Protein AF-A0A382GVE4-F1 (afdb_monomer_lite)

Organism: NCBI:txid408172

Radius of gyration: 12.67 Å; chains: 1; bounding box: 29×24×33 Å

InterPro domains:
  IPR001308 Electron transfer flavoprotein alpha subunit/FixB [PTHR43153] (1-81)
  IPR014729 Rossmann-like alpha/beta/alpha sandwich fold [G3DSA:3.40.50.620] (1-81)
  IPR014730 Electron transfer flavoprotein, alpha/beta-subunit, N-terminal [PF01012] (2-81)

Sequence (81 aa):
MLVAGNSCQSVADECSAVEGVEKVLLADDVAYENQLSESIVNLIKSVCSDYTHILAPATTFGKNVLPRLSALLDVQQISEI

pLDDT: mean 86.35, std 4.15, range [64.88, 91.06]

Foldseek 3Di:
DEDAAAPCVVVQVVVVPDPPDPDYHYHHDNVCHVVDLVVVLVVCVVVCVVPPDDDDPLDPSCVSNQVVNCVVVVHDDDHDD

Secondary structure (DSSP, 8-state):
-EEEESS-HHHHHHHHTSTT----EEEE-GGGTT--HHHHHHHHHHHGGG-S-----SSHHHHHHHHHHHHHTT-PPPP--

Structure (mmCIF, N/CA/C/O backbone):
data_AF-A0A382GVE4-F1
#
_entry.id   AF-A0A382GVE4-F1
#
loop_
_atom_site.group_PDB
_atom_site.id
_atom_site.type_symbol
_atom_site.label_atom_id
_atom_site.label_alt_id
_atom_site.label_comp_id
_atom_site.label_asym_id
_atom_site.label_entity_id
_atom_site.label_seq_id
_atom_site.pdbx_PDB_ins_code
_atom_site.Cartn_x
_atom_site.Cartn_y
_atom_site.Cartn_z
_atom_site.occupancy
_atom_site.B_iso_or_equiv
_atom_site.auth_seq_id
_atom_site.auth_comp_id
_atom_site.auth_asym_id
_atom_site.auth_atom_id
_atom_site.pdbx_PDB_model_num
ATOM 1 N N . MET A 1 1 ? -8.725 -7.995 3.574 1.00 85.62 1 MET A N 1
ATOM 2 C CA . MET A 1 1 ? -8.112 -6.825 4.239 1.00 85.62 1 MET A CA 1
ATOM 3 C C . MET A 1 1 ? -6.682 -7.168 4.636 1.00 85.62 1 MET A C 1
ATOM 5 O O . MET A 1 1 ? -6.471 -8.286 5.085 1.00 85.62 1 MET A O 1
ATOM 9 N N . LEU A 1 2 ? -5.715 -6.266 4.438 1.00 87.69 2 LEU A N 1
ATOM 10 C CA . LEU A 1 2 ? -4.308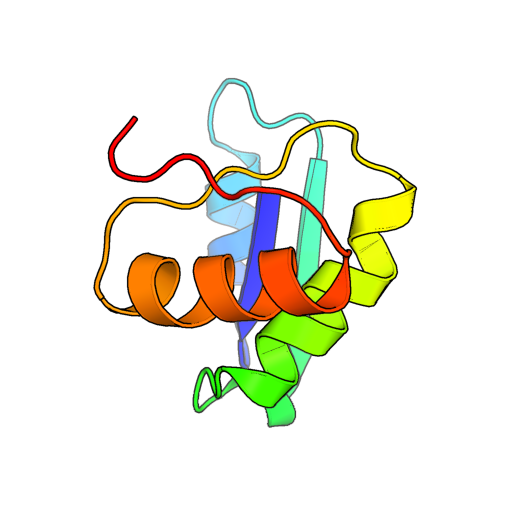 -6.463 4.822 1.00 87.69 2 LEU A CA 1
ATOM 11 C C . LEU A 1 2 ? -3.949 -5.505 5.962 1.00 87.69 2 LEU A C 1
ATOM 13 O O . LEU A 1 2 ? -4.163 -4.302 5.833 1.00 87.69 2 LEU A O 1
ATOM 17 N N . VAL A 1 3 ? -3.389 -6.042 7.041 1.00 90.06 3 VAL A N 1
ATOM 18 C CA . VAL A 1 3 ? -2.834 -5.303 8.177 1.00 90.06 3 VAL A CA 1
ATOM 19 C C . VAL A 1 3 ? -1.335 -5.571 8.194 1.00 90.06 3 VAL A C 1
ATOM 21 O O . VAL A 1 3 ? -0.926 -6.722 8.298 1.00 90.06 3 VAL A O 1
ATOM 24 N N . ALA A 1 4 ? -0.523 -4.527 8.045 1.00 89.00 4 ALA A N 1
ATOM 25 C CA . ALA A 1 4 ? 0.933 -4.629 8.031 1.00 89.00 4 ALA A CA 1
ATOM 26 C C . ALA A 1 4 ? 1.537 -3.623 9.014 1.00 89.00 4 ALA A C 1
ATOM 28 O O . ALA A 1 4 ? 1.188 -2.441 8.981 1.00 89.00 4 ALA A O 1
ATOM 29 N N . GLY A 1 5 ? 2.433 -4.084 9.880 1.00 87.50 5 GLY A N 1
ATOM 30 C CA . GLY A 1 5 ? 3.049 -3.267 10.922 1.00 87.50 5 GLY A CA 1
ATOM 31 C C . GLY A 1 5 ? 3.873 -4.108 11.892 1.00 87.50 5 GLY A C 1
ATOM 32 O O . GLY A 1 5 ? 4.088 -5.291 11.655 1.00 87.50 5 GLY A O 1
ATOM 33 N N . ASN A 1 6 ? 4.309 -3.499 12.991 1.00 88.12 6 ASN A N 1
ATOM 34 C CA . ASN A 1 6 ? 4.942 -4.199 14.108 1.00 88.12 6 ASN A CA 1
ATOM 35 C C . ASN A 1 6 ? 3.944 -4.278 15.270 1.00 88.12 6 ASN A C 1
ATOM 37 O O . ASN A 1 6 ? 3.354 -3.256 15.627 1.00 88.12 6 ASN A O 1
ATOM 41 N N . SER A 1 7 ? 3.760 -5.464 15.854 1.00 87.56 7 SER A N 1
ATOM 42 C CA . SER A 1 7 ? 2.855 -5.699 16.988 1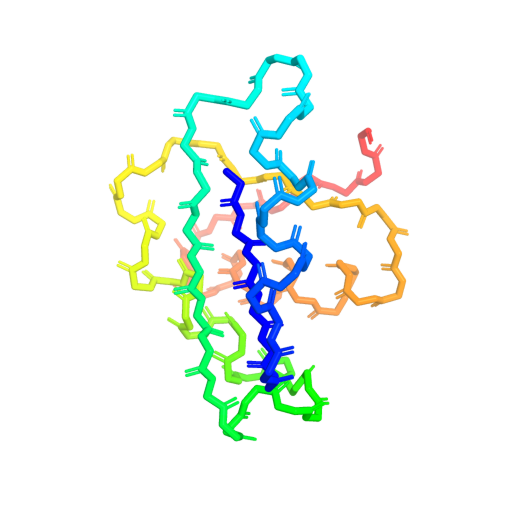.00 87.56 7 SER A CA 1
ATOM 43 C C . SER A 1 7 ? 1.417 -5.246 16.696 1.00 87.56 7 SER A C 1
ATOM 45 O O . SER A 1 7 ? 0.771 -4.582 17.507 1.00 87.56 7 SER A O 1
ATOM 47 N N . CYS A 1 8 ? 0.913 -5.585 15.506 1.00 87.56 8 CYS A N 1
ATOM 48 C CA . CYS A 1 8 ? -0.377 -5.117 14.984 1.00 87.56 8 CYS A CA 1
ATOM 49 C C . CYS A 1 8 ? -1.498 -6.166 15.072 1.00 87.56 8 CYS A C 1
ATOM 51 O O . CYS A 1 8 ? -2.565 -5.993 14.479 1.00 87.56 8 CYS A O 1
ATOM 53 N N . GLN A 1 9 ? -1.287 -7.222 15.863 1.00 88.69 9 GLN A N 1
ATOM 54 C CA . GLN A 1 9 ? -2.277 -8.270 16.122 1.00 88.69 9 GLN A CA 1
ATOM 55 C C . GLN A 1 9 ? -3.624 -7.711 16.607 1.00 88.69 9 GLN A C 1
ATOM 57 O O . GLN A 1 9 ? -4.661 -8.087 16.070 1.00 88.69 9 GLN A O 1
ATOM 62 N N . SER A 1 10 ? -3.618 -6.762 17.550 1.00 91.06 10 SER A N 1
ATOM 63 C CA . SER A 1 10 ? -4.853 -6.151 18.064 1.00 91.06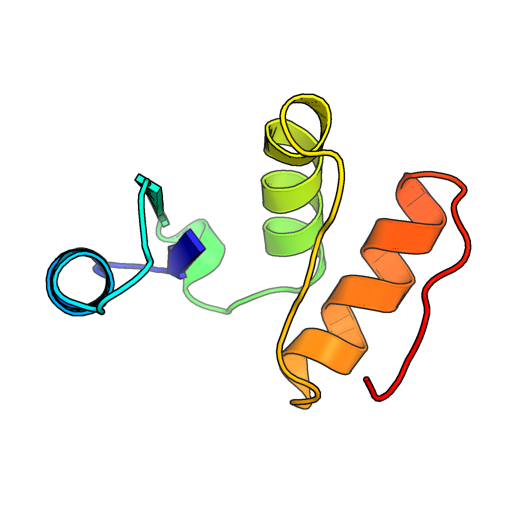 10 SER A CA 1
ATOM 64 C C . SER A 1 10 ? -5.659 -5.451 16.969 1.00 91.06 10 SER A C 1
ATOM 66 O O . SER A 1 10 ? -6.882 -5.540 16.945 1.00 91.06 10 SER A O 1
ATOM 68 N N . VAL A 1 11 ? -4.972 -4.805 16.023 1.00 89.88 11 VAL A N 1
ATOM 69 C CA . VAL A 1 11 ? -5.605 -4.151 14.875 1.00 89.88 11 VAL A CA 1
ATOM 70 C C . VAL A 1 11 ? -6.227 -5.196 13.957 1.00 89.88 11 VAL A C 1
ATOM 72 O O . VAL A 1 11 ? -7.355 -5.013 13.514 1.00 89.88 11 VAL A O 1
ATOM 75 N N . ALA A 1 12 ? -5.536 -6.306 13.682 1.00 90.12 12 ALA A N 1
ATOM 76 C CA . ALA A 1 12 ? -6.101 -7.389 12.879 1.00 90.12 12 ALA A CA 1
ATOM 77 C C . ALA A 1 12 ? -7.352 -8.006 13.517 1.00 90.12 12 ALA A C 1
ATOM 79 O O . ALA A 1 12 ? -8.315 -8.277 12.796 1.00 90.12 12 ALA A O 1
ATOM 80 N N . ASP A 1 13 ? -7.367 -8.159 14.841 1.00 90.12 13 ASP A N 1
ATOM 81 C CA . ASP A 1 13 ? -8.529 -8.663 15.571 1.00 90.12 13 ASP A CA 1
ATOM 82 C C . ASP A 1 13 ? -9.722 -7.699 15.441 1.00 90.12 13 ASP A C 1
ATOM 84 O O . ASP A 1 13 ? -10.814 -8.126 15.064 1.00 90.12 13 ASP A O 1
ATOM 88 N N . GLU A 1 14 ? -9.518 -6.389 15.632 1.00 90.56 14 GLU A N 1
ATOM 89 C CA . GLU A 1 14 ? -10.567 -5.377 15.412 1.00 90.56 14 GLU A CA 1
ATOM 90 C C . GLU A 1 14 ? -11.063 -5.367 13.960 1.00 90.56 14 GLU A C 1
ATOM 92 O O . GLU A 1 14 ? -12.262 -5.288 13.699 1.00 90.56 14 GLU A O 1
ATOM 97 N N . CYS A 1 15 ? -10.150 -5.511 13.002 1.00 88.62 15 CYS A N 1
ATOM 98 C CA . CYS A 1 15 ? -10.473 -5.549 11.579 1.00 88.62 15 CYS A CA 1
ATOM 99 C C . CYS A 1 15 ? -11.272 -6.799 11.191 1.00 88.62 15 CYS A C 1
ATOM 101 O O . CYS A 1 15 ? -12.089 -6.745 10.274 1.00 88.62 15 CYS A O 1
ATOM 103 N N . SER A 1 16 ? -11.059 -7.917 11.888 1.00 89.38 16 SER A N 1
ATOM 104 C CA . SER A 1 16 ? -11.827 -9.149 11.685 1.00 89.38 16 SER A CA 1
ATOM 105 C C . SER A 1 16 ? -13.271 -9.038 12.183 1.00 89.38 16 SER A C 1
ATOM 107 O O . SER A 1 16 ? -14.141 -9.754 11.696 1.00 89.38 16 SER A O 1
ATOM 109 N N . ALA A 1 17 ? -13.537 -8.114 13.112 1.00 90.06 17 ALA A N 1
ATOM 110 C CA . ALA A 1 17 ? -14.873 -7.837 13.630 1.00 90.06 17 ALA A CA 1
ATOM 111 C C . ALA A 1 17 ? -15.688 -6.880 12.737 1.00 90.06 17 ALA A C 1
ATOM 113 O O . ALA A 1 17 ? -16.867 -6.650 13.006 1.00 90.06 17 ALA A O 1
ATOM 114 N N . VAL A 1 18 ? -15.085 -6.315 11.684 1.00 91.00 18 VAL A N 1
ATOM 115 C CA . VAL A 1 18 ? -15.765 -5.405 10.753 1.00 91.00 18 VAL A CA 1
ATOM 116 C C . VAL A 1 18 ? -16.686 -6.191 9.819 1.00 91.00 18 VAL A C 1
ATOM 118 O O . VAL A 1 18 ? -16.261 -7.117 9.125 1.00 91.00 18 VAL A O 1
ATOM 121 N N . GLU A 1 19 ? -17.953 -5.779 9.748 1.00 87.50 19 GLU A N 1
ATOM 122 C CA . GLU A 1 19 ? -18.932 -6.375 8.838 1.00 87.50 19 GLU A CA 1
ATOM 123 C C . GLU A 1 19 ? -18.480 -6.254 7.372 1.00 87.50 19 GLU A C 1
ATOM 125 O O . GLU A 1 19 ? -18.166 -5.169 6.881 1.00 87.50 19 GLU A O 1
ATOM 130 N N . GLY A 1 20 ? -18.447 -7.387 6.664 1.00 86.06 20 GLY A N 1
ATOM 131 C CA . GLY A 1 20 ? -18.015 -7.471 5.264 1.00 86.06 20 GLY A CA 1
ATOM 132 C C . GLY A 1 20 ? -16.548 -7.864 5.056 1.00 86.06 20 GLY A C 1
ATOM 133 O O . GLY A 1 20 ? -16.133 -8.064 3.914 1.00 86.06 20 GLY A O 1
ATOM 134 N N . VAL A 1 21 ? -15.755 -8.030 6.120 1.00 88.31 21 VAL A N 1
ATOM 135 C CA . VAL A 1 21 ? -14.387 -8.556 6.013 1.00 88.31 21 VAL A CA 1
ATOM 136 C C . VAL A 1 21 ? -14.400 -10.084 6.079 1.00 88.31 21 VAL A C 1
ATOM 138 O O . VAL A 1 21 ? -14.519 -10.673 7.145 1.00 88.31 21 VAL A O 1
ATOM 141 N N . GLU A 1 22 ? -14.223 -10.750 4.935 1.00 87.56 22 GLU A N 1
ATOM 142 C CA . GLU A 1 22 ? -14.145 -12.223 4.891 1.00 87.56 22 GLU A CA 1
ATOM 143 C C . GLU A 1 22 ? -12.785 -12.776 5.342 1.00 87.56 22 GLU A C 1
ATOM 145 O O . GLU A 1 22 ? -12.688 -13.886 5.860 1.00 87.56 22 GLU A O 1
ATOM 150 N N . LYS A 1 23 ? -11.705 -12.018 5.112 1.00 87.94 23 LYS A N 1
ATOM 151 C CA . LYS A 1 23 ? -10.335 -12.450 5.413 1.00 87.94 23 LYS A CA 1
ATOM 152 C C . LYS A 1 23 ? -9.456 -11.273 5.809 1.00 87.94 23 LYS A C 1
ATOM 154 O O . LYS A 1 23 ? -9.333 -10.295 5.058 1.00 87.94 23 LYS A O 1
ATOM 159 N N . VAL A 1 24 ? -8.787 -11.414 6.950 1.00 89.88 24 VAL A N 1
ATOM 160 C CA . VAL A 1 24 ? -7.730 -10.509 7.409 1.00 89.88 24 VAL A CA 1
ATOM 161 C C . VAL A 1 24 ? -6.383 -11.192 7.207 1.00 89.88 24 VAL A C 1
ATOM 163 O O . VAL A 1 24 ? -6.158 -12.303 7.680 1.00 89.88 24 VAL A O 1
ATOM 166 N N . LEU A 1 25 ? -5.498 -10.541 6.460 1.00 90.38 25 LEU A N 1
ATOM 167 C CA . LEU A 1 25 ? -4.097 -10.915 6.333 1.00 90.38 25 LEU A CA 1
ATOM 168 C C . LEU A 1 25 ? -3.305 -10.055 7.311 1.00 90.38 25 LEU A C 1
ATOM 170 O O . LEU A 1 25 ? -3.355 -8.831 7.208 1.00 90.38 25 LEU A O 1
ATOM 174 N N . LEU A 1 26 ? -2.593 -10.685 8.237 1.00 89.69 26 LEU A N 1
ATOM 175 C CA . LEU A 1 26 ? -1.721 -10.009 9.189 1.00 89.69 26 LEU A CA 1
ATOM 176 C C . LEU A 1 26 ? -0.263 -10.223 8.777 1.00 89.69 26 LEU A C 1
ATOM 178 O O . LEU A 1 26 ? 0.197 -11.358 8.671 1.00 89.69 26 LEU A O 1
ATOM 182 N N . ALA A 1 27 ? 0.449 -9.126 8.554 1.00 89.00 27 ALA A N 1
ATOM 183 C CA . ALA A 1 27 ? 1.884 -9.082 8.338 1.00 89.00 27 ALA A CA 1
ATOM 184 C C . ALA A 1 27 ? 2.527 -8.334 9.511 1.00 89.00 27 ALA A C 1
ATOM 186 O O . ALA A 1 27 ? 2.697 -7.114 9.466 1.00 89.00 27 ALA A O 1
ATOM 187 N N . ASP A 1 28 ? 2.835 -9.084 10.568 1.00 88.69 28 ASP A N 1
ATOM 188 C CA . ASP A 1 28 ? 3.515 -8.573 11.756 1.00 88.69 28 ASP A CA 1
ATOM 189 C C . ASP A 1 28 ? 5.027 -8.784 11.616 1.00 88.69 28 ASP A C 1
ATOM 191 O O . ASP A 1 28 ? 5.517 -9.912 11.692 1.00 88.69 28 ASP A O 1
ATOM 195 N N . ASP A 1 29 ? 5.752 -7.705 11.331 1.00 87.56 29 ASP A N 1
ATOM 196 C CA . ASP A 1 29 ? 7.209 -7.714 11.244 1.00 87.56 29 ASP A CA 1
ATOM 197 C C . ASP A 1 29 ? 7.760 -6.326 11.600 1.00 87.56 29 ASP A C 1
ATOM 199 O O . ASP A 1 29 ? 7.209 -5.289 11.214 1.00 87.56 29 ASP A O 1
ATOM 203 N N . VAL A 1 30 ? 8.907 -6.296 12.280 1.00 86.75 30 VAL A N 1
ATOM 204 C CA . VAL A 1 30 ? 9.656 -5.066 12.584 1.00 86.75 30 VAL A CA 1
ATOM 205 C C . VAL A 1 30 ? 10.016 -4.314 11.296 1.00 86.75 30 VAL A C 1
ATOM 207 O O . VAL A 1 30 ? 10.065 -3.084 11.280 1.00 86.75 30 VAL A O 1
ATOM 210 N N . ALA A 1 31 ? 10.185 -5.025 10.177 1.00 83.50 31 ALA A N 1
ATOM 211 C CA . ALA A 1 31 ? 10.409 -4.429 8.860 1.00 83.50 31 ALA A CA 1
ATOM 212 C C . ALA A 1 31 ? 9.274 -3.491 8.392 1.00 83.50 31 ALA A C 1
ATOM 214 O O . ALA A 1 31 ? 9.513 -2.604 7.564 1.00 83.50 31 ALA A O 1
ATOM 215 N N . TYR A 1 32 ? 8.053 -3.657 8.915 1.00 85.38 32 TYR A N 1
ATOM 216 C CA . TYR A 1 32 ? 6.888 -2.834 8.576 1.00 85.38 32 TYR A CA 1
ATOM 217 C C . TYR A 1 32 ? 6.610 -1.716 9.586 1.00 85.38 32 TYR A C 1
ATOM 219 O O . TYR A 1 32 ? 5.706 -0.915 9.353 1.00 85.38 32 TYR A O 1
ATOM 227 N N . GLU A 1 33 ? 7.398 -1.600 10.661 1.00 83.25 33 GLU A N 1
ATOM 228 C CA . GLU A 1 33 ? 7.232 -0.573 11.702 1.00 83.25 33 GLU A CA 1
ATOM 229 C C . GLU A 1 33 ? 7.206 0.850 11.122 1.00 83.25 33 GLU A C 1
ATOM 231 O O . GLU A 1 33 ? 6.343 1.656 11.457 1.00 83.25 33 GLU A O 1
ATOM 236 N N . ASN A 1 34 ? 8.108 1.136 10.181 1.00 83.62 34 ASN A N 1
ATOM 237 C CA . ASN A 1 34 ? 8.226 2.451 9.545 1.00 83.62 34 ASN A CA 1
ATOM 238 C C . ASN A 1 34 ? 7.267 2.655 8.362 1.00 83.62 34 ASN A C 1
ATOM 240 O O . ASN A 1 34 ? 7.333 3.692 7.704 1.00 83.62 34 ASN A O 1
ATOM 244 N N . GLN A 1 35 ? 6.425 1.661 8.046 1.00 77.69 35 GLN A N 1
ATOM 245 C CA . GLN A 1 35 ? 5.493 1.689 6.912 1.00 77.69 35 GLN A CA 1
ATOM 246 C C . GLN A 1 35 ? 6.155 2.176 5.607 1.00 77.69 35 GLN A C 1
ATOM 248 O O . GLN A 1 35 ? 5.584 2.951 4.836 1.00 77.69 35 GLN A O 1
ATOM 253 N N . LEU A 1 36 ? 7.395 1.732 5.358 1.00 84.19 36 LEU A N 1
ATOM 254 C CA . LEU A 1 36 ? 8.144 2.123 4.167 1.00 84.19 36 LEU A CA 1
ATOM 255 C C . LEU A 1 36 ? 7.409 1.644 2.918 1.00 84.19 36 LEU A C 1
ATOM 257 O O . LEU A 1 36 ? 6.992 0.486 2.825 1.00 84.19 36 LEU A O 1
ATOM 261 N N . SER A 1 37 ? 7.270 2.543 1.945 1.00 82.75 37 SER A N 1
ATOM 262 C CA . SER A 1 37 ? 6.517 2.252 0.728 1.00 82.75 37 SER A CA 1
ATOM 263 C C . SER A 1 37 ? 7.109 1.059 -0.022 1.00 82.75 37 SER A C 1
ATOM 265 O O . SER A 1 37 ? 6.347 0.224 -0.489 1.00 82.75 37 SER A O 1
ATOM 267 N N . GLU A 1 38 ? 8.435 0.910 -0.091 1.00 85.44 38 GLU A N 1
ATOM 268 C CA . GLU A 1 38 ? 9.076 -0.237 -0.746 1.00 85.44 38 GLU A CA 1
ATOM 269 C C . GLU A 1 38 ? 8.718 -1.576 -0.084 1.00 85.44 38 GLU A C 1
ATOM 271 O O . GLU A 1 38 ? 8.353 -2.528 -0.777 1.00 85.44 38 GLU A O 1
ATOM 276 N N . SER A 1 39 ? 8.787 -1.656 1.249 1.00 89.31 39 SER A N 1
ATOM 277 C CA . SER A 1 39 ? 8.479 -2.881 1.999 1.00 89.31 39 SER A CA 1
ATOM 278 C C . SER A 1 39 ? 7.018 -3.284 1.819 1.00 89.31 39 SER A C 1
ATOM 280 O O . SER A 1 39 ? 6.715 -4.437 1.512 1.00 89.31 39 SER A O 1
ATOM 282 N N . ILE A 1 40 ? 6.106 -2.318 1.947 1.00 88.88 40 ILE A N 1
ATOM 283 C CA . ILE A 1 40 ? 4.668 -2.562 1.832 1.00 88.88 40 ILE A CA 1
ATOM 284 C C . ILE A 1 40 ? 4.283 -2.928 0.400 1.00 88.88 40 ILE A C 1
ATOM 286 O O . ILE A 1 40 ? 3.498 -3.847 0.194 1.00 88.88 40 ILE A O 1
ATOM 290 N N . VAL A 1 41 ? 4.836 -2.246 -0.603 1.00 90.00 41 VAL A N 1
ATOM 291 C CA . VAL A 1 41 ? 4.547 -2.551 -2.008 1.00 90.00 41 VAL A CA 1
ATOM 292 C C . VAL A 1 41 ? 4.966 -3.983 -2.352 1.00 90.00 41 VAL A C 1
ATOM 294 O O . VAL A 1 41 ? 4.207 -4.689 -3.012 1.00 90.00 41 VAL A O 1
ATOM 297 N N . ASN A 1 42 ? 6.126 -4.443 -1.874 1.00 89.31 42 ASN A N 1
ATOM 298 C CA . ASN A 1 42 ? 6.568 -5.825 -2.081 1.00 89.31 42 ASN A CA 1
ATOM 299 C C . ASN A 1 42 ? 5.665 -6.844 -1.375 1.00 89.31 42 ASN A C 1
ATOM 301 O O . ASN A 1 42 ? 5.349 -7.882 -1.957 1.00 89.31 42 ASN A O 1
ATOM 305 N N . LEU A 1 43 ? 5.214 -6.534 -0.157 1.00 89.56 43 LEU A N 1
ATOM 306 C CA . LEU A 1 43 ? 4.241 -7.353 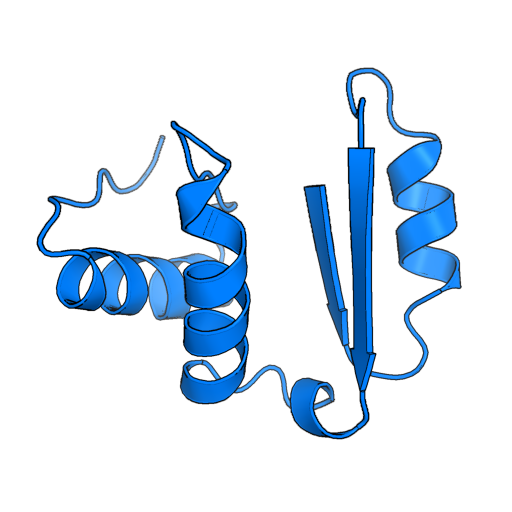0.562 1.00 89.56 43 LEU A CA 1
ATOM 307 C C . LEU A 1 43 ? 2.909 -7.435 -0.194 1.00 89.56 43 LEU A C 1
ATOM 309 O O . LEU A 1 43 ? 2.375 -8.521 -0.384 1.00 89.56 43 LEU A O 1
ATOM 313 N N . ILE A 1 44 ? 2.374 -6.308 -0.668 1.00 89.38 44 ILE A N 1
ATOM 314 C CA . ILE A 1 44 ? 1.123 -6.316 -1.433 1.00 89.38 44 ILE A CA 1
ATOM 315 C C . ILE A 1 44 ? 1.317 -7.087 -2.741 1.00 89.38 44 ILE A C 1
ATOM 317 O O . ILE A 1 44 ? 0.446 -7.859 -3.122 1.00 89.38 44 ILE A O 1
ATOM 321 N N . LYS A 1 45 ? 2.467 -6.940 -3.406 1.00 89.56 45 LYS A N 1
ATOM 322 C CA . LYS A 1 45 ? 2.789 -7.670 -4.636 1.00 89.56 45 LYS A CA 1
ATOM 323 C C . LYS A 1 45 ? 2.838 -9.189 -4.436 1.00 89.56 45 LYS A C 1
ATOM 325 O O . LYS A 1 45 ? 2.476 -9.929 -5.346 1.00 89.56 45 LYS A O 1
ATOM 330 N N . SER A 1 46 ? 3.287 -9.677 -3.280 1.00 88.56 46 SER A N 1
ATOM 331 C CA . SER A 1 46 ? 3.323 -11.124 -3.031 1.00 88.56 46 SER A CA 1
ATOM 332 C C . SER A 1 46 ? 1.923 -11.716 -2.864 1.00 88.56 46 SER A C 1
ATOM 334 O O . SER A 1 46 ? 1.695 -12.845 -3.288 1.00 88.56 46 SER A O 1
ATOM 336 N N . VAL A 1 47 ? 0.980 -10.943 -2.317 1.00 87.81 47 VAL A N 1
ATOM 337 C CA . VAL A 1 47 ? -0.405 -11.388 -2.101 1.00 87.81 47 VAL A CA 1
ATOM 338 C C . VAL A 1 47 ? -1.349 -11.013 -3.243 1.00 87.81 47 VAL A C 1
ATOM 340 O O . VAL A 1 47 ? -2.393 -11.635 -3.389 1.00 87.81 47 VAL A O 1
ATOM 343 N N . CYS A 1 48 ? -1.015 -10.019 -4.073 1.00 86.44 48 CYS A N 1
ATOM 344 C CA . CYS A 1 48 ? -1.931 -9.496 -5.089 1.00 86.44 48 CYS A CA 1
ATOM 345 C C . CYS A 1 48 ? -2.307 -10.514 -6.164 1.00 86.44 48 CYS A C 1
ATOM 347 O O . CYS A 1 48 ? -3.347 -10.356 -6.786 1.00 86.44 48 CYS A O 1
ATOM 349 N N . SER A 1 49 ? -1.492 -11.548 -6.381 1.00 83.38 49 SER A N 1
ATOM 350 C CA . SER A 1 49 ? -1.771 -12.602 -7.366 1.00 83.38 49 SER A CA 1
ATOM 351 C C . SER A 1 49 ? -3.076 -13.354 -7.078 1.00 83.38 49 SER A C 1
ATOM 353 O O . SER A 1 49 ? -3.703 -13.860 -8.003 1.00 83.38 49 SER A O 1
ATOM 355 N N . ASP A 1 50 ? -3.502 -13.394 -5.812 1.00 85.00 50 ASP A N 1
ATOM 356 C CA . ASP A 1 50 ? -4.735 -14.056 -5.377 1.00 85.00 50 ASP A CA 1
ATOM 357 C C . ASP A 1 50 ? -5.964 -13.126 -5.402 1.00 85.00 50 ASP A C 1
ATOM 359 O O . ASP A 1 50 ? -7.081 -13.561 -5.118 1.00 85.00 50 ASP A O 1
ATOM 363 N N . TYR A 1 51 ? -5.784 -11.841 -5.728 1.00 86.06 51 TYR A N 1
ATOM 364 C CA . TYR A 1 51 ? -6.836 -10.826 -5.690 1.00 86.06 51 TYR A CA 1
ATOM 365 C C . TYR A 1 51 ? -6.998 -10.133 -7.043 1.00 86.06 51 TYR A C 1
ATOM 367 O O . TYR A 1 51 ? -6.037 -9.755 -7.701 1.00 86.06 51 TYR A O 1
ATOM 375 N N . THR A 1 52 ? -8.243 -9.899 -7.450 1.00 85.69 52 THR A N 1
ATOM 376 C CA . THR A 1 52 ? -8.550 -9.213 -8.717 1.00 85.69 52 THR A CA 1
ATOM 377 C C . THR A 1 52 ? -8.628 -7.694 -8.575 1.00 85.69 52 THR A C 1
ATOM 379 O O . THR A 1 52 ? -8.434 -6.978 -9.552 1.00 85.69 52 THR A O 1
ATOM 382 N N . HIS A 1 53 ? -8.912 -7.195 -7.369 1.00 87.69 53 HIS A N 1
ATOM 383 C CA . HIS A 1 53 ? -9.088 -5.773 -7.085 1.00 87.69 53 HIS A CA 1
ATOM 384 C C . HIS A 1 53 ? -8.326 -5.404 -5.816 1.00 87.69 53 HIS A C 1
ATOM 386 O O . HIS A 1 53 ? -8.455 -6.068 -4.787 1.00 87.69 53 HIS A O 1
ATOM 392 N N . ILE A 1 54 ? -7.551 -4.323 -5.886 1.00 86.62 54 ILE A N 1
ATOM 393 C CA . ILE A 1 54 ? -6.801 -3.780 -4.754 1.00 86.62 54 ILE A CA 1
ATOM 394 C C . ILE A 1 54 ? -7.308 -2.369 -4.516 1.00 86.62 54 ILE A C 1
ATOM 396 O O . ILE A 1 54 ? -7.191 -1.505 -5.383 1.00 86.62 54 ILE A O 1
ATOM 400 N N . LEU A 1 55 ? -7.874 -2.148 -3.336 1.00 85.00 55 LEU A N 1
ATOM 401 C CA . LEU A 1 55 ? -8.349 -0.846 -2.902 1.00 85.00 55 LEU A CA 1
ATOM 402 C C . LEU A 1 55 ? -7.564 -0.428 -1.664 1.00 85.00 55 LEU A C 1
ATOM 404 O O . LEU A 1 55 ? -7.325 -1.234 -0.764 1.00 85.00 55 LEU A O 1
ATOM 408 N N . ALA A 1 56 ? -7.185 0.843 -1.617 1.00 84.94 56 ALA A N 1
ATOM 409 C CA . ALA A 1 56 ? -6.644 1.472 -0.424 1.00 84.94 56 ALA A CA 1
ATOM 410 C C . ALA A 1 56 ? -7.297 2.849 -0.254 1.00 84.94 56 ALA A C 1
ATOM 412 O O . ALA A 1 56 ? -7.613 3.498 -1.255 1.00 84.94 56 ALA A O 1
ATOM 413 N N . PRO A 1 57 ? -7.502 3.313 0.989 1.00 83.50 57 PRO A N 1
ATOM 414 C CA . PRO A 1 57 ? -8.066 4.632 1.235 1.00 83.50 57 PRO A CA 1
ATOM 415 C C . PRO A 1 57 ? -7.152 5.722 0.661 1.00 83.50 57 PRO A C 1
ATOM 417 O O . PRO A 1 57 ? -5.926 5.588 0.671 1.00 83.50 57 PRO A O 1
ATOM 420 N N . ALA A 1 58 ? -7.743 6.829 0.201 1.00 82.06 58 ALA A N 1
ATOM 421 C CA . ALA A 1 58 ? -7.045 7.959 -0.426 1.00 82.06 58 ALA A CA 1
ATOM 422 C C . ALA A 1 58 ? -6.227 8.822 0.567 1.00 82.06 58 ALA A C 1
ATOM 424 O O . ALA A 1 58 ? -6.191 10.049 0.473 1.00 82.06 58 ALA A O 1
ATOM 425 N N . THR A 1 59 ? -5.562 8.189 1.533 1.00 83.75 59 THR A N 1
ATOM 426 C CA . THR A 1 59 ? -4.654 8.820 2.495 1.00 83.75 59 THR A CA 1
ATOM 427 C C . THR A 1 59 ? -3.280 9.063 1.876 1.00 83.75 59 THR A C 1
ATOM 429 O O . THR A 1 59 ? -2.946 8.523 0.819 1.00 83.75 59 THR A O 1
ATOM 432 N N . THR A 1 60 ? -2.433 9.840 2.556 1.00 82.88 60 THR A N 1
ATOM 433 C CA . THR A 1 60 ? -1.038 10.070 2.145 1.00 82.88 60 THR A CA 1
ATOM 434 C C . THR A 1 60 ? -0.289 8.758 1.905 1.00 82.88 60 THR A C 1
ATOM 436 O O . THR A 1 60 ? 0.477 8.659 0.952 1.00 82.88 60 THR A O 1
ATOM 439 N N . PHE A 1 61 ? -0.544 7.730 2.716 1.00 83.56 61 PHE A N 1
ATOM 440 C CA . PHE A 1 61 ? 0.045 6.406 2.540 1.00 83.56 61 PHE A CA 1
ATOM 441 C C . PHE A 1 61 ? -0.476 5.702 1.281 1.00 83.56 61 PHE A C 1
ATOM 443 O O . PHE A 1 61 ? 0.320 5.290 0.439 1.00 83.56 61 PHE A O 1
ATOM 450 N N . GLY A 1 62 ? -1.800 5.640 1.092 1.00 83.31 62 GLY A N 1
ATOM 451 C CA . GLY A 1 62 ? -2.408 5.026 -0.094 1.00 83.31 62 GLY A CA 1
ATOM 452 C C . GLY A 1 62 ? -1.941 5.684 -1.395 1.00 83.31 62 GLY A C 1
ATOM 453 O O . GLY A 1 62 ? -1.542 4.989 -2.327 1.00 83.31 62 GLY A O 1
ATOM 454 N N . LYS A 1 63 ? -1.867 7.022 -1.420 1.00 83.88 63 LYS A N 1
ATOM 455 C CA . LYS A 1 63 ? -1.352 7.806 -2.557 1.00 83.88 63 LYS A CA 1
ATOM 456 C C . LYS A 1 63 ? 0.152 7.613 -2.806 1.00 83.88 63 LYS A C 1
ATOM 458 O O . LYS A 1 63 ? 0.614 7.882 -3.907 1.00 83.88 63 LYS A O 1
ATOM 463 N N . ASN A 1 64 ? 0.921 7.138 -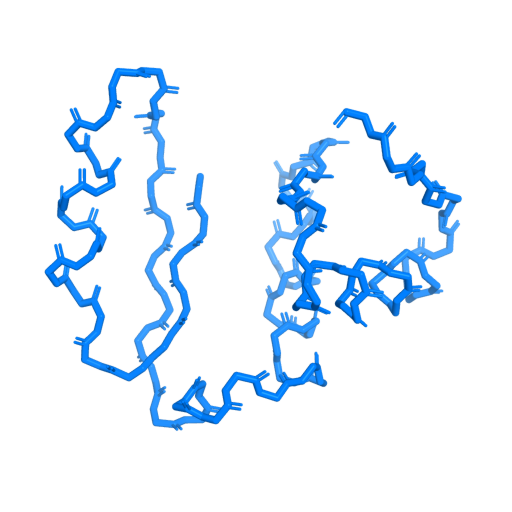1.825 1.00 86.19 64 ASN A N 1
ATOM 464 C CA . ASN A 1 64 ? 2.339 6.799 -1.994 1.00 86.19 64 ASN A CA 1
ATOM 465 C C . ASN A 1 64 ? 2.554 5.341 -2.438 1.00 86.19 64 ASN A C 1
ATOM 467 O O . ASN A 1 64 ? 3.487 5.056 -3.191 1.00 86.19 64 ASN A O 1
ATOM 471 N N . VAL A 1 65 ? 1.721 4.415 -1.963 1.00 87.75 65 VAL A N 1
ATOM 472 C CA . VAL A 1 65 ? 1.877 2.969 -2.184 1.00 87.75 65 VAL A CA 1
ATOM 473 C C . VAL A 1 65 ? 1.229 2.524 -3.495 1.00 87.75 65 VAL A C 1
ATOM 475 O O . VAL A 1 65 ? 1.870 1.822 -4.278 1.00 87.75 65 VAL A O 1
ATOM 478 N N . LEU A 1 66 ? -0.008 2.953 -3.774 1.00 86.88 66 LEU A N 1
ATOM 479 C CA . LEU A 1 66 ? -0.773 2.478 -4.933 1.00 86.88 66 LEU A CA 1
ATOM 480 C C . LEU A 1 66 ? -0.122 2.799 -6.288 1.00 86.88 66 LEU A C 1
ATOM 482 O O . LEU A 1 66 ? -0.010 1.865 -7.081 1.00 86.88 66 LEU A O 1
ATOM 486 N N . PRO A 1 67 ? 0.374 4.026 -6.566 1.00 87.69 67 PRO A N 1
ATOM 487 C CA . PRO A 1 67 ? 1.009 4.310 -7.855 1.00 87.69 67 PRO A CA 1
ATOM 488 C C . PRO A 1 67 ? 2.291 3.496 -8.085 1.00 87.69 67 PRO A C 1
ATOM 490 O O . PRO A 1 67 ? 2.624 3.138 -9.214 1.00 87.69 67 PRO A O 1
ATOM 493 N N . ARG A 1 68 ? 3.032 3.188 -7.010 1.00 88.69 68 ARG A N 1
ATOM 494 C CA . ARG A 1 68 ? 4.238 2.348 -7.086 1.00 88.69 68 ARG A CA 1
ATOM 495 C C . ARG A 1 68 ? 3.873 0.893 -7.359 1.00 88.69 68 ARG A C 1
ATOM 497 O O . ARG A 1 68 ? 4.488 0.258 -8.209 1.00 88.69 68 ARG A O 1
ATOM 504 N N . LEU A 1 69 ? 2.861 0.376 -6.666 1.00 89.38 69 LEU A N 1
ATOM 505 C CA . LEU A 1 69 ? 2.361 -0.978 -6.879 1.00 89.38 69 LEU A CA 1
ATOM 506 C C . LEU A 1 69 ? 1.813 -1.161 -8.299 1.00 89.38 69 LEU A C 1
ATOM 508 O O . LEU A 1 69 ? 2.157 -2.137 -8.957 1.00 89.38 69 LEU A O 1
ATOM 512 N N . SER A 1 70 ? 1.005 -0.219 -8.788 1.00 88.50 70 SER A N 1
ATOM 513 C CA . SER A 1 70 ? 0.425 -0.290 -10.130 1.00 88.50 70 SER A CA 1
ATOM 514 C C . SER A 1 70 ? 1.499 -0.280 -11.216 1.00 88.50 70 SER A C 1
ATOM 516 O O . SER A 1 70 ? 1.421 -1.059 -12.159 1.00 88.50 70 SER A O 1
ATOM 518 N N . ALA A 1 71 ? 2.552 0.527 -11.038 1.00 89.00 71 ALA A N 1
ATOM 519 C CA . ALA A 1 71 ? 3.706 0.531 -11.931 1.00 89.00 71 ALA A CA 1
ATOM 520 C C . ALA A 1 71 ? 4.458 -0.814 -11.926 1.00 89.00 71 ALA A C 1
ATOM 522 O O . ALA A 1 71 ? 4.889 -1.276 -12.977 1.00 89.00 71 ALA A O 1
ATOM 523 N N . LEU A 1 72 ? 4.597 -1.473 -10.769 1.00 86.50 72 LEU A N 1
ATOM 524 C CA . LEU A 1 72 ? 5.246 -2.790 -10.676 1.00 86.50 72 LEU A CA 1
ATOM 525 C C . LEU A 1 72 ? 4.419 -3.937 -11.262 1.00 86.50 72 LEU A C 1
ATOM 527 O O . LEU A 1 72 ? 4.991 -4.974 -11.601 1.00 86.50 72 LEU A O 1
ATOM 531 N N . LEU A 1 73 ? 3.097 -3.781 -11.299 1.00 86.38 73 LEU A N 1
ATOM 532 C CA . LEU A 1 73 ? 2.161 -4.749 -11.866 1.00 86.38 73 LEU A CA 1
ATOM 533 C C . LEU A 1 73 ? 1.840 -4.468 -13.340 1.00 86.38 73 LEU A C 1
ATOM 535 O O . LEU A 1 73 ? 1.114 -5.249 -13.942 1.00 86.38 73 LEU A O 1
ATOM 539 N N . ASP A 1 74 ? 2.384 -3.386 -13.907 1.00 86.56 74 ASP A N 1
ATOM 540 C CA . ASP A 1 74 ? 2.098 -2.913 -15.266 1.00 86.56 74 ASP A CA 1
ATOM 541 C C . ASP A 1 74 ? 0.592 -2.689 -15.523 1.00 86.56 74 ASP A C 1
ATOM 543 O O . ASP A 1 74 ? 0.035 -3.047 -16.559 1.00 86.56 74 ASP A O 1
ATOM 547 N N . VAL A 1 75 ? -0.097 -2.101 -14.537 1.00 86.38 75 VAL A N 1
ATOM 548 C CA . VAL A 1 75 ? -1.529 -1.771 -14.607 1.00 86.38 75 VAL A CA 1
ATOM 549 C C . VAL A 1 75 ? -1.772 -0.290 -14.338 1.00 86.38 75 VAL A C 1
ATOM 551 O O . VAL A 1 75 ? -1.027 0.368 -13.609 1.00 86.38 75 VAL A O 1
ATOM 554 N N . GLN A 1 76 ? -2.853 0.251 -14.901 1.00 85.12 76 GLN A N 1
ATOM 555 C CA . GLN A 1 76 ? -3.257 1.629 -14.637 1.00 85.12 76 GLN A CA 1
ATOM 556 C C . GLN A 1 76 ? -3.984 1.723 -13.291 1.00 85.12 76 GLN A C 1
ATOM 558 O O . GLN A 1 76 ? -5.000 1.067 -13.069 1.00 85.12 76 GLN A O 1
ATOM 563 N N . GLN A 1 77 ? -3.476 2.569 -12.397 1.00 82.94 77 GLN A N 1
ATOM 564 C CA . GLN A 1 77 ? -4.155 2.881 -11.145 1.00 82.94 77 GLN A CA 1
ATOM 565 C C . GLN A 1 77 ? -5.315 3.850 -11.392 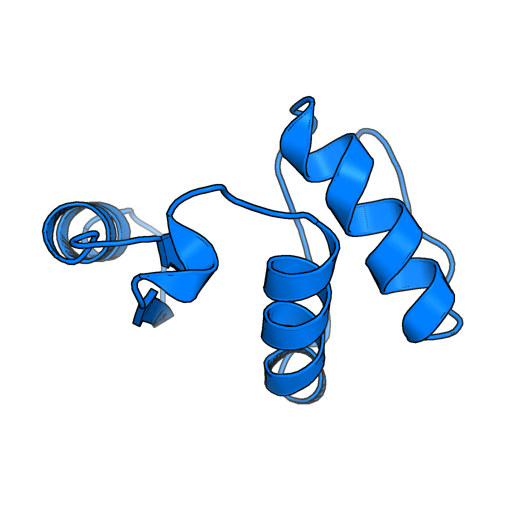1.00 82.94 77 GLN A C 1
ATOM 567 O O . GLN A 1 77 ? -5.134 4.896 -12.015 1.00 82.94 77 GLN A O 1
ATOM 572 N N . ILE A 1 78 ? -6.477 3.551 -10.815 1.00 81.81 78 ILE A N 1
ATOM 573 C CA . ILE A 1 78 ? -7.559 4.525 -10.662 1.00 81.81 78 ILE A CA 1
ATOM 574 C C . ILE A 1 78 ? -7.339 5.249 -9.326 1.00 81.81 78 ILE A C 1
ATOM 576 O O . ILE A 1 78 ? -7.159 4.617 -8.283 1.00 81.81 78 ILE A O 1
ATOM 580 N N . SER A 1 79 ? -7.264 6.579 -9.364 1.00 74.94 79 SER A N 1
ATOM 581 C CA . SER A 1 79 ? -7.105 7.423 -8.172 1.00 74.94 79 SER A CA 1
ATOM 582 C C . SER A 1 79 ? -8.445 8.035 -7.770 1.00 74.94 79 SER A C 1
ATOM 584 O O . SER A 1 79 ? -9.219 8.393 -8.648 1.00 74.94 79 SER A O 1
ATOM 586 N N . GLU A 1 80 ? -8.661 8.205 -6.461 1.00 71.06 80 GLU A N 1
ATOM 587 C CA . GLU A 1 80 ? -9.809 8.931 -5.879 1.00 71.06 80 GLU A CA 1
ATOM 588 C C . GLU A 1 80 ? -11.182 8.326 -6.229 1.00 71.06 80 GLU A C 1
ATOM 590 O O . GLU A 1 80 ? -12.017 8.969 -6.862 1.00 71.06 80 GLU A O 1
ATOM 595 N N . ILE A 1 81 ? -11.391 7.079 -5.786 1.00 64.88 81 ILE A N 1
ATOM 596 C CA . ILE A 1 81 ? -12.674 6.354 -5.838 1.00 64.88 81 ILE A CA 1
ATOM 597 C C . ILE A 1 81 ? -13.370 6.295 -4.479 1.00 64.88 81 ILE A C 1
ATOM 599 O O . ILE A 1 81 ? -12.654 6.363 -3.451 1.00 64.88 81 ILE A O 1
#